Protein AF-A0A957VB96-F1 (afdb_monomer)

Foldseek 3Di:
DDFDDDVVQVCVVVVVDDDDPPDDDTDWDKDFACDDDPPDDPDDGGDTDTGDD

Sequence (53 aa):
ARCGICGTDVHIYRNEYMSDFPIIPGHEFGGVIVEVGRDVTGYAIGDRVAVDP

Solvent-accessible surface area (backbone atoms only — not comparable to full-atom values): 3583 Å² total; per-residue (Å²): 115,56,66,52,86,53,73,64,50,56,36,47,76,69,65,74,46,98,71,75,81,88,72,86,80,73,57,46,36,34,41,62,38,84,72,78,62,97,85,64,74,99,71,55,70,68,44,78,47,72,53,90,103

Mean predicted aligned error: 3.18 Å

Structure (mmCIF, N/CA/C/O backbone):
data_AF-A0A957VB96-F1
#
_entry.id   AF-A0A957VB96-F1
#
loop_
_atom_site.group_PDB
_atom_site.id
_atom_site.type_symbol
_atom_site.label_atom_id
_atom_site.label_alt_id
_atom_site.label_comp_id
_atom_site.label_asym_id
_atom_site.label_entity_id
_atom_site.label_seq_id
_atom_site.pdbx_PDB_ins_code
_atom_site.Cartn_x
_atom_site.Cartn_y
_atom_site.Cartn_z
_atom_site.occupancy
_atom_site.B_iso_or_equiv
_atom_site.auth_seq_id
_atom_site.auth_comp_id
_atom_site.auth_asym_id
_atom_site.auth_atom_id
_atom_site.pdbx_PDB_model_num
ATOM 1 N N . ALA A 1 1 ? -9.818 2.604 -2.912 1.00 86.12 1 ALA A N 1
ATOM 2 C CA . ALA A 1 1 ? -8.350 2.726 -2.813 1.00 86.12 1 ALA A CA 1
ATOM 3 C C . ALA A 1 1 ? -7.776 3.313 -4.104 1.00 86.12 1 ALA A C 1
ATOM 5 O O . ALA A 1 1 ? -8.483 3.357 -5.118 1.00 86.12 1 ALA A O 1
ATOM 6 N N . ARG A 1 2 ? -6.535 3.801 -4.046 1.00 97.06 2 ARG A N 1
ATOM 7 C CA . ARG A 1 2 ? -5.696 4.230 -5.178 1.00 97.06 2 ARG A CA 1
ATOM 8 C C . ARG A 1 2 ? -4.249 3.812 -4.872 1.00 97.06 2 ARG A C 1
ATOM 10 O O . ARG A 1 2 ? -3.896 3.774 -3.697 1.00 97.06 2 ARG A O 1
ATOM 17 N N . CYS A 1 3 ? -3.457 3.512 -5.899 1.00 97.88 3 CYS A N 1
ATOM 18 C CA . CYS A 1 3 ? -2.027 3.210 -5.793 1.00 97.88 3 CYS A CA 1
ATOM 19 C C . CYS A 1 3 ? -1.276 3.995 -6.876 1.00 97.88 3 CYS A C 1
ATOM 21 O O . CYS A 1 3 ? -1.750 4.043 -8.016 1.00 97.88 3 CYS A O 1
ATOM 23 N N . GLY A 1 4 ? -0.183 4.652 -6.499 1.00 97.12 4 GLY A N 1
ATOM 24 C CA . GLY A 1 4 ? 0.760 5.287 -7.412 1.00 97.12 4 GLY A CA 1
ATOM 25 C C . GLY A 1 4 ? 1.551 4.254 -8.210 1.00 97.12 4 GLY A C 1
ATOM 26 O O . GLY A 1 4 ? 1.597 3.077 -7.857 1.00 97.12 4 GLY A O 1
ATOM 27 N N . ILE A 1 5 ? 2.132 4.705 -9.320 1.00 96.25 5 ILE A N 1
ATOM 28 C CA . ILE A 1 5 ? 3.114 3.933 -10.081 1.00 96.25 5 ILE A CA 1
ATOM 29 C C . ILE A 1 5 ? 4.443 4.653 -9.916 1.00 96.25 5 ILE A C 1
ATOM 31 O O . ILE A 1 5 ? 4.586 5.795 -10.362 1.00 96.25 5 ILE A O 1
ATOM 35 N N . CYS A 1 6 ? 5.410 3.957 -9.337 1.00 95.81 6 CYS A N 1
ATOM 36 C CA . CYS A 1 6 ? 6.760 4.448 -9.141 1.00 95.81 6 CYS A CA 1
ATOM 37 C C . CYS A 1 6 ? 7.704 3.867 -10.205 1.00 95.81 6 CYS A C 1
ATOM 39 O O . CYS A 1 6 ? 7.453 2.817 -10.804 1.00 95.81 6 CYS A O 1
ATOM 4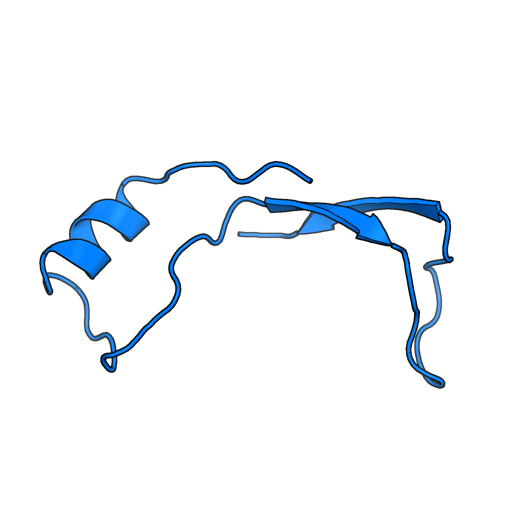1 N N . GLY A 1 7 ? 8.844 4.527 -10.430 1.00 95.81 7 GLY A N 1
ATOM 42 C CA . GLY A 1 7 ? 9.908 3.990 -11.284 1.00 95.81 7 GLY A CA 1
ATOM 43 C C . GLY A 1 7 ? 10.394 2.614 -10.815 1.00 95.81 7 GLY A C 1
ATOM 44 O O . GLY A 1 7 ? 10.683 1.751 -11.643 1.00 95.81 7 GLY A O 1
ATOM 45 N N . THR A 1 8 ? 10.391 2.369 -9.502 1.00 94.56 8 THR A N 1
ATOM 46 C CA . THR A 1 8 ? 10.744 1.069 -8.917 1.00 94.56 8 THR A CA 1
ATOM 47 C C . THR A 1 8 ? 9.829 -0.051 -9.415 1.00 94.56 8 THR A C 1
ATOM 49 O O . THR A 1 8 ? 10.328 -1.126 -9.737 1.00 94.56 8 THR A O 1
ATOM 52 N N . ASP A 1 9 ? 8.524 0.194 -9.586 1.00 94.81 9 ASP A N 1
ATOM 53 C CA . ASP A 1 9 ? 7.603 -0.822 -10.118 1.00 94.81 9 ASP A CA 1
ATOM 54 C C . ASP A 1 9 ? 7.970 -1.212 -11.560 1.00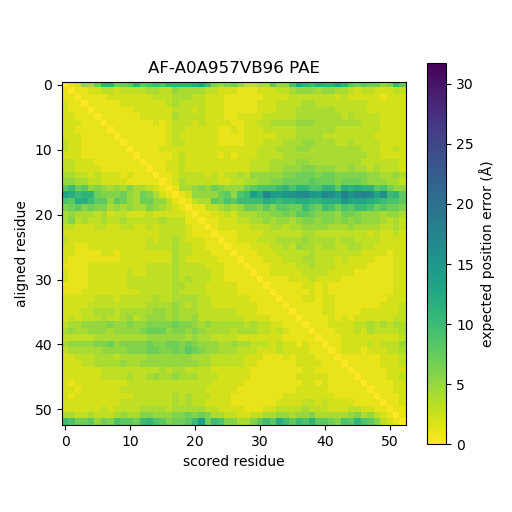 94.81 9 ASP A C 1
ATOM 56 O O . ASP A 1 9 ? 7.882 -2.380 -11.942 1.00 94.81 9 ASP A O 1
ATOM 60 N N . VAL A 1 10 ? 8.438 -0.247 -12.362 1.00 94.69 10 VAL A N 1
ATOM 61 C CA . VAL A 1 10 ? 8.895 -0.486 -13.741 1.00 94.69 10 VAL A CA 1
ATOM 62 C C . VAL A 1 10 ? 10.182 -1.309 -13.758 1.00 94.69 10 VAL A C 1
ATOM 64 O O . VAL A 1 10 ? 10.296 -2.242 -14.554 1.00 94.69 10 VAL A O 1
ATOM 67 N N . HIS A 1 11 ? 11.137 -0.995 -12.883 1.00 95.06 11 HIS A N 1
ATOM 68 C CA . HIS A 1 11 ? 12.375 -1.763 -12.750 1.00 95.06 11 HIS A CA 1
ATOM 69 C C . HIS A 1 11 ? 12.107 -3.199 -12.265 1.00 95.06 11 HIS A C 1
ATOM 71 O O . HIS A 1 11 ? 12.684 -4.140 -12.810 1.00 95.06 11 HIS A O 1
ATOM 77 N N . ILE A 1 12 ? 11.182 -3.394 -11.314 1.00 94.44 12 ILE A N 1
ATOM 78 C CA . ILE A 1 12 ? 10.720 -4.729 -10.893 1.00 94.44 12 ILE A CA 1
ATOM 79 C C . ILE A 1 12 ? 10.107 -5.463 -12.088 1.00 94.44 12 ILE A C 1
ATOM 81 O O . ILE A 1 12 ? 10.538 -6.564 -12.405 1.00 94.44 12 ILE A O 1
ATOM 85 N N . TYR A 1 13 ? 9.167 -4.850 -12.816 1.00 92.81 13 TYR A N 1
ATOM 86 C CA . TYR A 1 13 ? 8.537 -5.466 -13.993 1.00 92.81 13 TYR A CA 1
ATOM 87 C C . TYR A 1 13 ? 9.550 -5.919 -15.061 1.00 92.81 13 TYR A C 1
ATOM 89 O O . TYR A 1 13 ? 9.339 -6.925 -15.737 1.00 92.81 13 TYR A O 1
ATOM 97 N N . ARG A 1 14 ? 10.667 -5.197 -15.204 1.00 93.62 14 ARG A N 1
ATOM 98 C CA . ARG A 1 14 ? 11.760 -5.528 -16.133 1.00 93.62 14 ARG A CA 1
ATOM 99 C C . ARG A 1 14 ? 12.791 -6.510 -15.576 1.00 93.62 14 ARG A C 1
ATOM 101 O O . ARG A 1 14 ? 13.748 -6.821 -16.280 1.00 93.62 14 ARG A O 1
ATOM 108 N N . ASN A 1 15 ? 1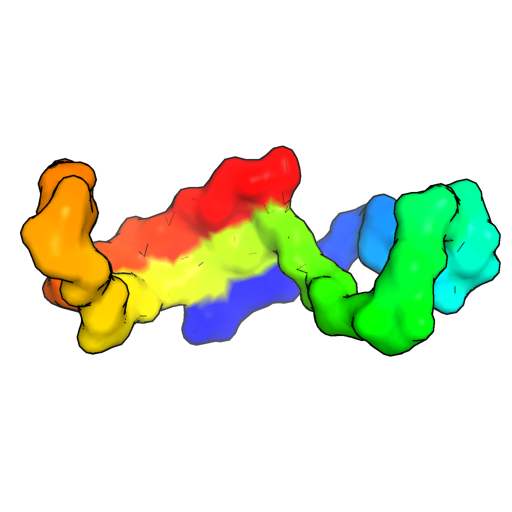2.599 -7.011 -14.355 1.00 91.25 15 ASN A N 1
ATOM 109 C CA . ASN A 1 15 ? 13.551 -7.869 -13.647 1.00 91.25 15 ASN A CA 1
ATOM 110 C C . ASN A 1 15 ? 14.937 -7.207 -13.474 1.00 91.25 15 ASN A C 1
ATOM 112 O O . ASN A 1 1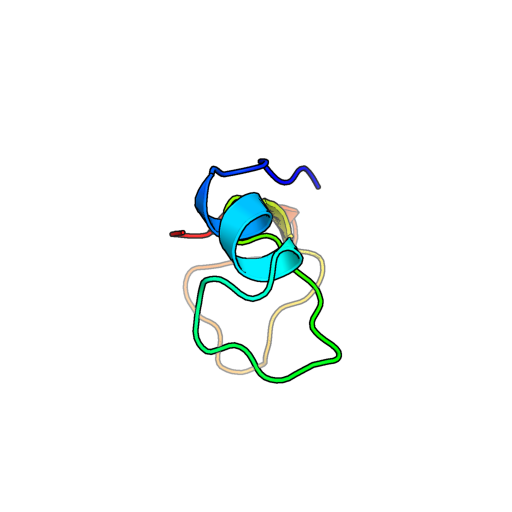5 ? 15.976 -7.858 -13.560 1.00 91.25 15 ASN A O 1
ATOM 116 N N . GLU A 1 16 ? 14.950 -5.887 -13.265 1.00 93.69 16 GLU A N 1
ATOM 117 C CA . GLU A 1 16 ? 16.160 -5.084 -13.020 1.00 93.69 16 GLU A CA 1
ATOM 118 C C . GLU A 1 16 ? 16.472 -4.962 -11.512 1.00 93.69 16 GLU A C 1
ATOM 120 O O . GLU A 1 16 ? 17.564 -4.539 -11.133 1.00 93.69 16 GLU A O 1
ATOM 125 N N . TYR A 1 17 ? 15.541 -5.394 -10.652 1.00 86.69 17 TYR A N 1
ATOM 126 C CA . TYR A 1 17 ? 15.728 -5.591 -9.213 1.00 86.69 17 TYR A CA 1
ATOM 127 C C . TYR A 1 17 ? 15.600 -7.068 -8.843 1.00 86.69 17 TYR A C 1
ATOM 129 O O . TYR A 1 17 ? 14.905 -7.830 -9.512 1.00 86.69 17 TYR A O 1
ATOM 137 N N . MET A 1 18 ? 16.247 -7.468 -7.742 1.00 76.94 18 MET A N 1
ATOM 138 C CA . MET A 1 18 ? 16.059 -8.802 -7.175 1.00 76.94 18 MET A CA 1
ATOM 139 C C . MET A 1 18 ? 14.620 -8.903 -6.659 1.00 76.94 18 MET A C 1
ATOM 141 O O . MET A 1 18 ? 14.245 -8.236 -5.697 1.00 76.94 18 MET A O 1
ATOM 145 N N . SER A 1 19 ? 13.787 -9.667 -7.355 1.00 81.81 19 SER A N 1
ATOM 146 C CA . SER A 1 19 ? 12.378 -9.869 -7.028 1.00 81.81 19 SER A CA 1
ATOM 147 C C . SER A 1 19 ? 12.001 -11.311 -7.335 1.00 81.81 19 SER A C 1
ATOM 149 O O . SER A 1 19 ? 12.344 -11.831 -8.397 1.00 81.81 19 SER A O 1
ATOM 151 N N . ASP A 1 20 ? 11.300 -11.955 -6.407 1.00 88.56 20 ASP A N 1
ATOM 152 C CA . ASP A 1 20 ? 10.806 -13.315 -6.594 1.00 88.56 20 ASP A CA 1
ATOM 153 C C . ASP A 1 20 ? 9.472 -13.274 -7.340 1.00 88.56 20 ASP A C 1
ATOM 155 O O . ASP A 1 20 ? 8.497 -12.685 -6.872 1.00 88.56 20 ASP A O 1
ATOM 159 N N . PHE A 1 21 ? 9.425 -13.896 -8.517 1.00 91.31 21 PHE A N 1
ATOM 160 C CA . PHE A 1 21 ? 8.214 -13.960 -9.332 1.00 91.31 21 PHE A CA 1
ATOM 161 C C . PHE A 1 21 ? 7.435 -15.260 -9.086 1.00 91.31 21 PHE A C 1
ATOM 163 O O . PHE A 1 21 ? 8.049 -16.321 -8.946 1.00 91.31 21 PHE A O 1
ATOM 170 N N . PRO A 1 22 ? 6.087 -15.219 -9.116 1.00 93.00 22 PRO A N 1
ATOM 171 C CA . PRO A 1 22 ? 5.233 -14.059 -9.403 1.00 93.00 22 PRO A CA 1
ATOM 172 C C . PRO A 1 22 ? 5.090 -13.087 -8.217 1.00 93.00 22 PRO A C 1
ATOM 174 O O . PRO A 1 22 ? 4.980 -13.512 -7.072 1.00 93.00 22 PRO A O 1
ATOM 177 N N . ILE A 1 23 ? 5.003 -11.785 -8.516 1.00 92.12 23 ILE A N 1
ATOM 178 C CA . ILE A 1 23 ? 4.819 -10.707 -7.530 1.00 92.12 23 ILE A CA 1
ATOM 179 C C . ILE A 1 23 ? 3.686 -9.762 -7.952 1.00 92.12 23 ILE A C 1
ATOM 181 O O . ILE A 1 23 ? 3.474 -9.527 -9.143 1.00 92.12 23 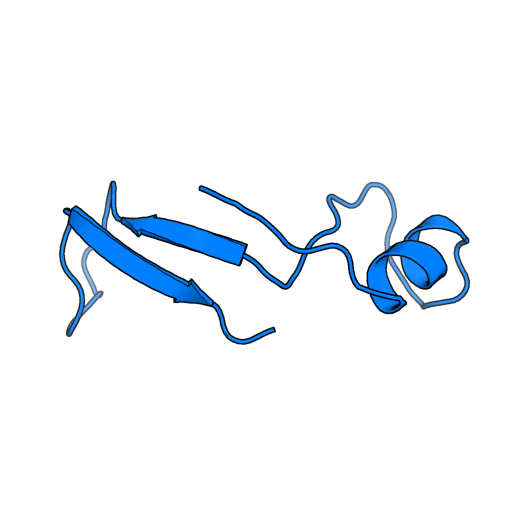ILE A O 1
ATOM 185 N N . ILE A 1 24 ? 2.960 -9.212 -6.974 1.00 93.56 24 ILE A N 1
ATOM 186 C CA . ILE A 1 24 ? 2.004 -8.114 -7.172 1.00 93.56 24 ILE A CA 1
ATOM 187 C C . ILE A 1 24 ? 2.730 -6.808 -6.808 1.00 93.56 24 ILE A C 1
ATOM 189 O O . ILE A 1 24 ? 3.045 -6.626 -5.632 1.00 93.56 24 ILE A O 1
ATOM 193 N N . PRO A 1 25 ? 3.034 -5.924 -7.776 1.00 92.00 25 PRO A N 1
ATOM 194 C CA . PRO A 1 25 ? 3.729 -4.665 -7.511 1.00 92.00 25 PRO A CA 1
ATOM 195 C C . PRO A 1 25 ? 2.797 -3.595 -6.914 1.00 92.00 25 PRO A C 1
ATOM 197 O O . PRO A 1 25 ? 1.577 -3.777 -6.852 1.00 92.00 25 PRO A O 1
ATOM 200 N N . GLY A 1 26 ? 3.378 -2.451 -6.541 1.00 93.94 26 GLY A N 1
ATOM 201 C CA . GLY A 1 26 ? 2.682 -1.310 -5.949 1.00 93.94 26 GLY A CA 1
ATOM 202 C C . GLY A 1 26 ? 3.005 -1.125 -4.468 1.00 93.94 26 GLY A C 1
ATOM 203 O O 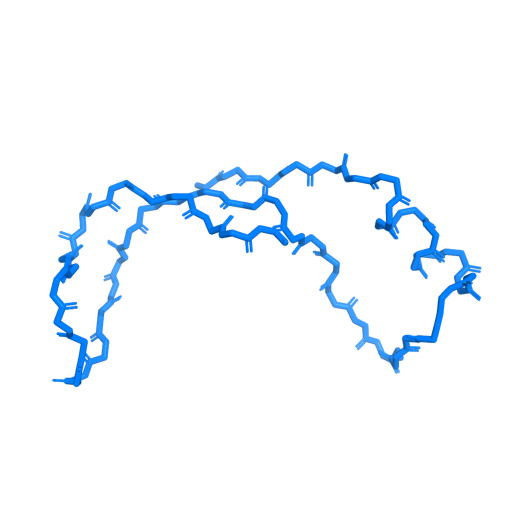. GLY A 1 26 ? 2.608 -1.924 -3.624 1.00 93.94 26 GLY A O 1
ATOM 204 N N . HIS A 1 27 ? 3.689 -0.027 -4.163 1.00 95.56 27 HIS A N 1
ATOM 205 C CA . HIS A 1 27 ? 4.102 0.352 -2.807 1.00 95.56 27 HIS A CA 1
ATOM 206 C C . HIS A 1 27 ? 3.609 1.753 -2.406 1.00 95.56 27 HIS A C 1
ATOM 208 O O . HIS A 1 27 ? 3.735 2.150 -1.260 1.00 95.56 27 HIS A O 1
ATOM 214 N N . GLU A 1 28 ? 2.938 2.477 -3.305 1.00 97.38 28 GLU A N 1
ATOM 215 C CA . GLU A 1 28 ? 2.463 3.843 -3.056 1.00 97.38 28 GLU A CA 1
ATOM 216 C C . GLU A 1 28 ? 0.931 3.905 -2.933 1.00 97.38 28 GLU A C 1
ATOM 218 O O . GLU A 1 28 ? 0.252 4.532 -3.751 1.00 97.38 28 GLU A O 1
ATOM 223 N N . PHE A 1 29 ? 0.334 3.226 -1.949 1.00 97.44 29 PHE A N 1
ATOM 224 C CA . PHE A 1 29 ? -1.127 3.111 -1.860 1.00 97.44 29 PHE A CA 1
ATOM 225 C C . PHE A 1 29 ? -1.771 3.804 -0.661 1.00 97.44 29 PHE A C 1
ATOM 227 O O . PHE A 1 29 ? -1.224 3.935 0.432 1.00 97.44 29 PHE A O 1
ATOM 234 N N . GLY A 1 30 ? -3.018 4.218 -0.889 1.00 98.00 30 GLY A N 1
ATOM 235 C CA . GLY A 1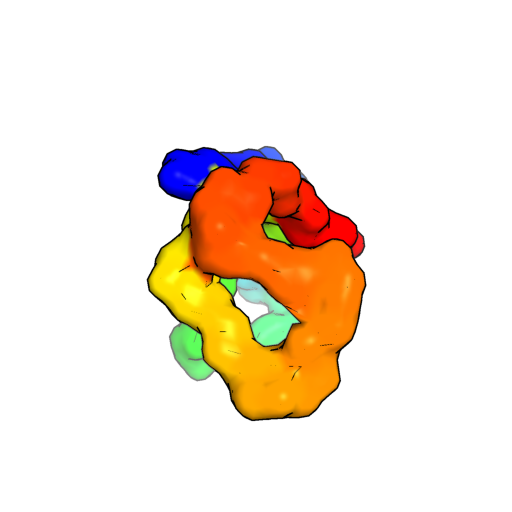 30 ? -3.910 4.761 0.124 1.00 98.00 30 GLY A CA 1
ATOM 236 C C . GLY A 1 30 ? -5.323 4.196 -0.001 1.00 98.00 30 GLY A C 1
ATOM 237 O O . GLY A 1 30 ? -5.823 3.873 -1.092 1.00 98.00 30 GLY A O 1
ATOM 238 N N . GLY A 1 31 ? -5.998 4.078 1.138 1.00 97.94 31 GLY A N 1
ATOM 239 C CA . GLY A 1 31 ? -7.255 3.349 1.247 1.00 97.94 31 GLY A CA 1
ATOM 240 C C . GLY A 1 31 ? -8.118 3.763 2.430 1.00 97.94 31 GLY A C 1
ATOM 241 O O . GLY A 1 31 ? -7.850 4.752 3.106 1.00 97.94 31 GLY A O 1
ATOM 242 N N . VAL A 1 32 ? -9.192 3.001 2.620 1.00 98.44 32 VAL A N 1
ATOM 243 C CA . VAL A 1 32 ? -10.060 3.068 3.797 1.00 98.44 32 VAL A CA 1
ATOM 244 C C . VAL A 1 32 ? -9.939 1.731 4.510 1.00 98.44 32 VAL A C 1
ATOM 246 O O . VAL A 1 32 ? -10.026 0.694 3.849 1.00 98.44 32 VAL A O 1
ATOM 249 N N . ILE A 1 33 ? -9.731 1.751 5.823 1.00 98.38 33 ILE A N 1
ATOM 250 C CA . ILE A 1 33 ? -9.672 0.533 6.634 1.00 98.38 33 ILE A CA 1
ATOM 251 C C . ILE A 1 33 ? -11.061 -0.113 6.661 1.00 98.38 33 ILE A C 1
ATOM 253 O O . ILE A 1 33 ? -12.033 0.524 7.063 1.00 98.38 33 ILE A O 1
ATOM 257 N N . VAL A 1 34 ? -11.161 -1.374 6.239 1.00 98.25 34 VAL A N 1
ATOM 258 C CA . VAL A 1 34 ? -12.418 -2.151 6.264 1.00 98.25 34 VAL A CA 1
ATOM 259 C C . VAL A 1 34 ? -12.447 -3.202 7.372 1.00 98.25 34 VAL A C 1
ATOM 261 O O . VAL A 1 34 ? -13.519 -3.657 7.751 1.00 98.25 34 VAL A O 1
ATOM 264 N N . GLU A 1 35 ? -11.282 -3.553 7.913 1.00 98.31 35 GLU A N 1
ATOM 265 C CA . GLU A 1 35 ? -11.107 -4.528 8.984 1.00 98.31 35 GLU A CA 1
ATOM 266 C C . GLU A 1 35 ? -9.818 -4.206 9.754 1.00 98.31 35 GLU A C 1
ATOM 268 O O . GLU A 1 35 ? -8.873 -3.660 9.180 1.00 98.31 35 GLU A O 1
ATOM 273 N N . VAL A 1 36 ? -9.780 -4.533 11.047 1.00 98.19 36 VAL A N 1
ATOM 274 C CA . VAL A 1 36 ? -8.590 -4.404 11.900 1.00 98.19 36 VAL A CA 1
ATOM 275 C C . VAL A 1 36 ? -8.341 -5.707 12.654 1.00 98.19 36 VAL A C 1
ATOM 277 O O . VAL A 1 36 ? -9.279 -6.369 13.096 1.00 98.19 36 VAL A O 1
ATOM 280 N N . GLY A 1 37 ? -7.070 -6.077 12.813 1.00 98.00 37 GLY A N 1
ATOM 281 C CA . GLY A 1 37 ? -6.680 -7.231 13.621 1.00 98.00 37 GLY A CA 1
ATOM 282 C C . GLY A 1 37 ? -6.863 -6.977 15.120 1.00 98.00 37 GLY A C 1
ATOM 283 O O . GLY A 1 37 ? -6.861 -5.833 15.569 1.00 98.00 37 GLY A O 1
ATOM 284 N N . ARG A 1 38 ? -6.959 -8.054 15.911 1.00 97.62 38 ARG A N 1
ATOM 285 C CA . ARG A 1 38 ? -7.243 -7.989 17.361 1.00 97.62 38 ARG A CA 1
ATOM 286 C C . ARG A 1 38 ? -6.259 -7.128 18.173 1.00 97.62 38 ARG A C 1
ATOM 288 O O . ARG A 1 38 ? -6.639 -6.596 19.206 1.00 97.62 38 ARG A O 1
ATOM 295 N N . ASP A 1 39 ? -5.012 -7.032 17.713 1.00 98.12 39 ASP A N 1
ATOM 296 C CA . ASP A 1 39 ? -3.907 -6.380 18.426 1.00 98.12 39 ASP A CA 1
ATOM 297 C C . ASP A 1 39 ? 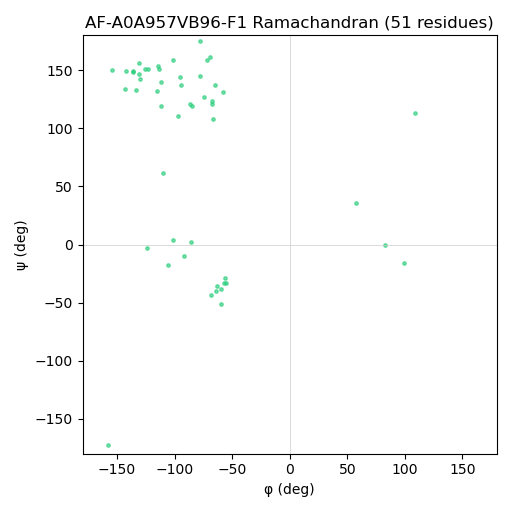-3.613 -4.966 17.874 1.00 98.12 39 ASP A C 1
ATOM 299 O O . ASP A 1 39 ? -2.668 -4.306 18.307 1.00 98.12 39 ASP A O 1
ATOM 303 N N . VAL A 1 40 ? -4.404 -4.481 16.906 1.00 97.56 40 VAL A N 1
ATOM 304 C CA . VAL A 1 40 ? -4.234 -3.142 16.325 1.00 97.56 40 VAL A CA 1
ATOM 305 C C . VAL A 1 40 ? -4.723 -2.084 17.311 1.00 97.56 40 VAL A C 1
ATOM 307 O O . VAL A 1 40 ? -5.864 -2.113 17.766 1.0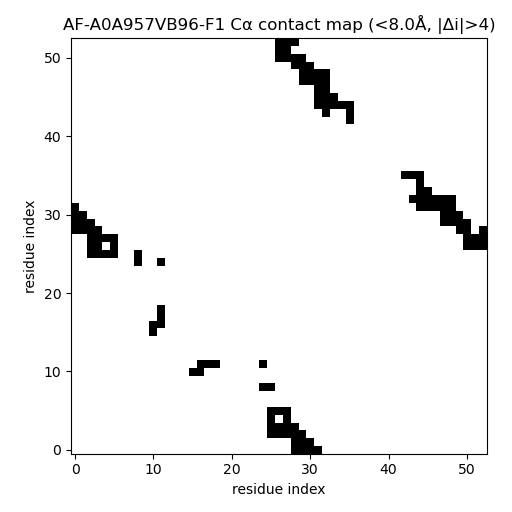0 97.56 40 VAL A O 1
ATOM 310 N N . THR A 1 41 ? -3.864 -1.107 17.600 1.00 97.00 41 THR A N 1
ATOM 311 C CA . THR A 1 41 ? -4.216 0.093 18.368 1.00 97.00 41 THR A CA 1
ATOM 312 C C . THR A 1 41 ? -3.912 1.344 17.544 1.00 97.00 41 THR A C 1
ATOM 314 O O . THR A 1 41 ? -3.040 1.327 16.678 1.00 97.00 41 THR A O 1
ATOM 317 N N . GLY A 1 42 ? -4.660 2.427 17.776 1.00 97.00 42 GLY A N 1
ATOM 318 C CA . GLY A 1 42 ? -4.447 3.715 17.098 1.00 97.00 42 GLY A CA 1
ATOM 319 C C . GLY A 1 42 ? -5.081 3.866 15.708 1.00 97.00 42 GLY A C 1
ATOM 320 O O . GLY A 1 42 ? -4.973 4.943 15.134 1.00 97.00 42 GLY A O 1
ATOM 321 N N . TYR A 1 43 ? -5.772 2.842 15.200 1.00 97.81 43 TYR A N 1
ATOM 322 C CA . TYR A 1 43 ? -6.496 2.871 13.924 1.00 97.81 43 TYR A CA 1
ATOM 323 C C . TYR A 1 43 ? -7.878 2.230 14.064 1.00 97.81 43 TYR A C 1
ATOM 325 O O . TYR A 1 43 ? -8.050 1.295 14.850 1.00 97.81 43 TYR A O 1
ATOM 333 N N . ALA A 1 44 ? -8.847 2.698 13.281 1.00 98.06 44 ALA A N 1
ATOM 334 C CA . ALA A 1 44 ? -10.217 2.206 13.282 1.00 98.06 44 ALA A CA 1
ATOM 335 C C . ALA A 1 44 ? -10.740 1.906 11.868 1.00 98.06 44 ALA A C 1
ATOM 337 O O . ALA A 1 44 ? -10.297 2.470 10.866 1.00 98.06 44 ALA A O 1
ATOM 338 N N . ILE A 1 45 ? -11.742 1.023 11.789 1.00 98.50 45 ILE A N 1
ATOM 339 C CA . ILE A 1 45 ? -12.512 0.805 10.558 1.00 98.50 45 ILE A CA 1
ATOM 340 C C . ILE A 1 45 ? -13.143 2.137 10.127 1.00 98.50 45 ILE A C 1
ATOM 342 O O . ILE A 1 45 ? -13.777 2.819 10.929 1.00 98.50 45 ILE A O 1
ATOM 346 N N . GLY A 1 46 ? -12.985 2.486 8.850 1.00 98.50 46 GLY A N 1
ATOM 347 C CA . GLY A 1 46 ? -13.436 3.749 8.264 1.00 98.50 46 GLY A CA 1
ATOM 348 C C . GLY A 1 46 ? -12.341 4.810 8.125 1.00 98.50 46 GLY A C 1
ATOM 349 O O . GLY A 1 46 ? -12.520 5.745 7.338 1.00 98.50 46 GLY A O 1
ATOM 350 N N . ASP A 1 47 ? -11.197 4.657 8.798 1.00 98.56 47 ASP A N 1
ATOM 351 C CA . ASP A 1 47 ? -10.096 5.612 8.676 1.00 98.56 47 ASP A CA 1
ATOM 352 C C . ASP A 1 47 ? -9.524 5.625 7.257 1.00 98.56 47 ASP A C 1
ATOM 354 O O . ASP A 1 47 ? -9.312 4.581 6.629 1.00 98.56 47 ASP A O 1
ATOM 358 N N . ARG A 1 48 ? -9.246 6.833 6.754 1.00 98.12 48 ARG A N 1
ATOM 359 C CA . ARG A 1 48 ? -8.493 7.040 5.514 1.00 98.12 48 ARG A CA 1
ATOM 360 C C . ARG A 1 48 ? -7.006 7.049 5.832 1.00 98.12 48 ARG A C 1
ATOM 362 O O . ARG A 1 48 ? -6.551 7.919 6.567 1.00 98.12 48 ARG A O 1
ATOM 369 N N . VAL A 1 49 ? -6.259 6.137 5.221 1.00 97.69 49 VAL A N 1
ATOM 370 C CA . VAL A 1 49 ? -4.823 5.964 5.471 1.00 97.69 49 VAL A CA 1
ATOM 371 C C . VAL A 1 49 ? -4.010 6.029 4.182 1.00 97.69 49 VAL A C 1
ATOM 373 O O . VAL A 1 49 ? -4.500 5.674 3.105 1.00 97.69 49 VAL A O 1
ATOM 376 N N . ALA A 1 50 ? -2.766 6.479 4.314 1.00 97.00 50 ALA A N 1
ATOM 377 C CA . ALA A 1 50 ? -1.697 6.297 3.340 1.00 97.00 50 ALA A CA 1
ATOM 378 C C . ALA A 1 50 ? -0.661 5.351 3.957 1.00 97.00 50 ALA A C 1
ATOM 380 O O . ALA A 1 50 ? -0.404 5.440 5.159 1.00 97.00 50 ALA A O 1
ATOM 381 N N . VAL A 1 51 ? -0.118 4.438 3.158 1.00 95.31 51 VAL A N 1
ATOM 382 C CA . VAL A 1 51 ? 0.950 3.527 3.584 1.00 95.31 51 VAL A CA 1
ATOM 383 C C . VAL A 1 51 ? 2.296 4.126 3.192 1.00 95.31 51 VAL A C 1
ATOM 385 O O . VAL A 1 51 ? 2.412 4.708 2.115 1.00 95.31 51 VAL A O 1
ATOM 388 N N . ASP A 1 52 ? 3.265 4.035 4.101 1.00 92.06 52 ASP A N 1
ATOM 389 C CA . ASP A 1 52 ? 4.637 4.499 3.881 1.00 92.06 52 ASP A CA 1
ATOM 390 C C . ASP A 1 52 ? 5.313 3.609 2.815 1.00 92.06 52 ASP A C 1
ATOM 392 O O . ASP A 1 52 ? 5.311 2.386 3.004 1.00 92.06 52 ASP A O 1
ATOM 396 N N . PRO A 1 53 ? 5.781 4.181 1.687 1.00 82.94 53 PRO A N 1
ATOM 397 C CA . PRO A 1 53 ? 6.291 3.436 0.532 1.00 82.94 53 PRO A CA 1
ATOM 398 C C . PRO A 1 53 ? 7.689 2.831 0.705 1.00 82.94 53 PRO A C 1
ATOM 400 O O . PRO A 1 53 ? 8.517 3.390 1.459 1.00 82.94 53 PRO A O 1
#

pLDDT: mean 94.69, std 4.6, range [76.94, 98.56]

Secondary structure (DSSP, 8-state):
-EE---HHHHHHHTT-S--PSS------EEEE-----TT--S--TT-EEE---

Radius of gyration: 14.32 Å; Cα contacts (8 Å, |Δi|>4): 62; chains: 1; bounding box: 30×21×35 Å

Nearest PDB structures (foldseek):
  4jbg-assembly1_A  TM=8.819E-01  e=7.622E-02  Pyrobaculum aerophilum str. IM2
  4cpd-assembly2_B  TM=8.627E-01  e=1.900E-01  Thermus sp. ATN1